Protein AF-A0A7C7BQZ1-F1 (afdb_monomer)

Sequence (131 aa):
MEKDELDTTLDTLEQEVMDELENPYRPYSVIFPYEVRFTIPDDDHNTEITIRTRSEEVRFGRNQKDILLQKEIDNRYGRESYSKRILEWVSKRIPNIDPRECDLEYVGTPTVSLMSHKEVKDYIEGCLTDE

Solvent-accessible surface area (backbone atoms only — not comparable to full-atom values): 8187 Å² total; per-residue (Å²): 105,75,66,58,52,50,51,53,52,50,54,51,52,51,49,53,52,50,52,44,70,74,48,59,60,42,82,40,85,47,75,47,77,46,77,50,75,53,55,44,70,94,60,78,49,70,51,75,49,76,48,77,50,70,50,75,46,83,45,72,28,73,45,73,68,52,48,52,54,52,49,52,54,46,60,74,71,34,58,64,61,52,49,50,54,51,50,56,56,47,64,76,42,58,86,73,56,61,75,88,78,58,89,84,77,89,80,83,78,89,86,86,78,90,79,51,76,63,58,52,49,54,52,55,55,54,75,72,49,96,123

pLDDT: mean 90.97, std 8.3, range [50.97, 97.5]

Secondary structure (DSSP, 8-state):
-HHHHHHHHHHHHHHHHHHHHH---EEEEEEEEEEEEEE-GGGTT--EEEEEEEEEEEEEESSHHHHHHHHHHHHHH-HHHHHHHHHHHHHTTGGGS-GGG------S-----PPPHHHHHHHHHHHHS--

Nearest PDB structures (foldseek):
  6f5o-assembly1_B  TM=4.736E-01  e=1.155E+00  Influenza B virus (B/Memphis/13/2003)
  5msg-assembly1_B  TM=4.806E-01  e=1.230E+00  Influenza B virus
  8rn2-assembly1_B  TM=2.564E-01  e=2.982E+00  Influenza B virus (B/Memphis/13/2003)
  6qcw-assembly1_B  TM=3.136E-01  e=4.092E+00  Influenza B virus (B/Memphis/13/2003)
  3otc-assembly1_A-2  TM=2.820E-01  e=2.800E+00  Homo sapiens

Foldseek 3Di:
DVVVVVVVVVVVVVVVVVVCVVPLKDKDKDKDWDWDWDADVVVVSPDIDIDTDIDIDIDIDNDPVRVVVVVVVCVVPVPVVVNVVSCVVCVVCVVVDDCVPDDDDDPDDDDDDDDDPVNVVVVVVVVVDDD

Mean predicted aligned error: 9.36 Å

Structure (mmCIF, N/CA/C/O backbone):
data_AF-A0A7C7BQZ1-F1
#
_entry.id   AF-A0A7C7BQZ1-F1
#
loop_
_atom_site.group_PDB
_atom_site.id
_atom_site.type_symbol
_atom_site.label_atom_id
_atom_site.label_alt_id
_atom_site.label_comp_id
_atom_site.label_asym_id
_atom_site.label_entity_id
_atom_site.label_seq_id
_atom_site.pdbx_PDB_ins_code
_atom_site.Cartn_x
_atom_site.Cartn_y
_atom_site.Cartn_z
_atom_site.occupancy
_atom_site.B_iso_or_equiv
_atom_site.auth_seq_id
_atom_site.auth_comp_id
_atom_site.auth_asym_id
_atom_site.auth_atom_id
_atom_site.pdbx_PDB_model_num
ATOM 1 N N . MET A 1 1 ? -12.776 -10.456 56.713 1.00 59.12 1 MET A N 1
ATOM 2 C CA . MET A 1 1 ? -11.914 -10.969 55.628 1.00 59.12 1 MET A CA 1
ATOM 3 C C . MET A 1 1 ? -12.738 -11.363 54.415 1.00 59.12 1 MET A C 1
ATOM 5 O O . MET A 1 1 ? -12.824 -10.515 53.552 1.00 59.12 1 MET A O 1
ATOM 9 N N . GLU A 1 2 ? -13.432 -12.509 54.349 1.00 60.28 2 GLU A N 1
ATOM 10 C CA . GLU A 1 2 ? -14.239 -12.845 53.143 1.00 60.28 2 GLU A CA 1
ATOM 11 C C . GLU A 1 2 ? -15.355 -11.830 52.838 1.00 60.28 2 GLU A C 1
ATOM 13 O O . GLU A 1 2 ? -15.592 -11.492 51.685 1.00 60.28 2 GLU A O 1
ATOM 18 N N . LYS A 1 3 ? -16.026 -11.306 53.872 1.00 65.75 3 LYS A N 1
ATOM 19 C CA . LYS A 1 3 ? -17.101 -10.319 53.700 1.00 65.75 3 LYS A CA 1
ATOM 20 C C . LYS A 1 3 ? -16.593 -8.962 53.188 1.00 65.75 3 LYS A C 1
ATOM 22 O O . LYS A 1 3 ? -17.267 -8.338 52.384 1.00 65.75 3 LYS A O 1
ATOM 27 N N . ASP A 1 4 ? -15.391 -8.561 53.604 1.00 76.50 4 ASP A N 1
ATOM 28 C CA . ASP A 1 4 ? -14.770 -7.300 53.174 1.00 76.50 4 ASP A CA 1
ATOM 29 C C . ASP A 1 4 ? -14.278 -7.387 51.720 1.00 76.50 4 ASP A C 1
ATOM 31 O O . ASP A 1 4 ? -14.347 -6.409 50.981 1.00 76.50 4 ASP A O 1
ATOM 35 N N . GLU A 1 5 ? -13.811 -8.564 51.288 1.00 80.50 5 GLU A N 1
ATOM 36 C CA . GLU A 1 5 ? -13.452 -8.819 49.888 1.00 80.50 5 GLU A CA 1
ATOM 37 C C . GLU A 1 5 ? -14.689 -8.811 48.982 1.00 80.50 5 GLU A C 1
ATOM 39 O O . GLU A 1 5 ? -14.659 -8.185 47.927 1.00 80.50 5 GLU A O 1
ATOM 44 N N . LEU A 1 6 ? -15.790 -9.437 49.416 1.00 82.19 6 LEU A N 1
ATOM 45 C CA . LEU A 1 6 ? -17.073 -9.417 48.705 1.00 82.19 6 LEU A CA 1
ATOM 46 C C . LEU A 1 6 ? -17.629 -7.995 48.541 1.00 82.19 6 LEU A C 1
ATOM 48 O O . LEU A 1 6 ? -17.989 -7.619 47.425 1.00 82.19 6 LEU A O 1
ATOM 52 N N . ASP A 1 7 ? -17.640 -7.197 49.610 1.00 85.00 7 ASP A N 1
ATOM 53 C CA . ASP A 1 7 ? -18.101 -5.803 49.560 1.00 85.00 7 ASP A CA 1
ATOM 54 C C . ASP A 1 7 ? -17.202 -4.966 48.625 1.00 85.00 7 ASP A C 1
ATOM 56 O O . ASP A 1 7 ? -17.701 -4.258 47.755 1.00 85.00 7 ASP A O 1
ATOM 60 N N . THR A 1 8 ? -15.878 -5.160 48.679 1.00 86.06 8 THR A N 1
ATOM 61 C CA . THR A 1 8 ? -14.932 -4.488 47.763 1.00 86.06 8 THR A CA 1
ATOM 62 C C . THR A 1 8 ? -15.162 -4.880 46.298 1.00 86.06 8 THR A C 1
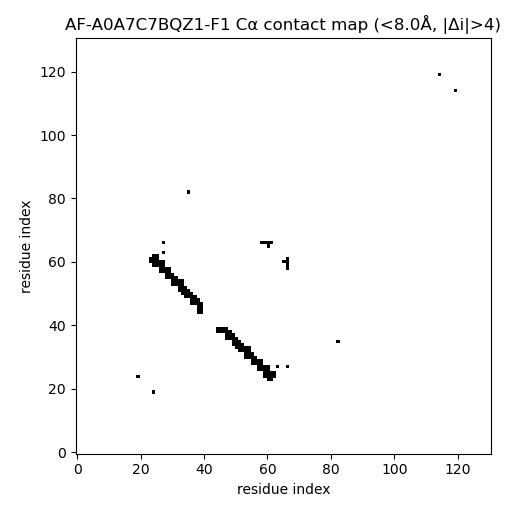ATOM 64 O O . THR A 1 8 ? -15.080 -4.038 45.400 1.00 86.06 8 THR A O 1
ATOM 67 N N . THR A 1 9 ? -15.449 -6.158 46.021 1.00 86.88 9 THR A N 1
ATOM 68 C CA . THR A 1 9 ? -15.759 -6.605 44.654 1.00 86.88 9 THR A CA 1
ATOM 69 C C . THR A 1 9 ? -17.087 -6.050 44.149 1.00 86.88 9 THR A C 1
ATOM 71 O O . THR A 1 9 ? -17.186 -5.735 42.966 1.00 86.88 9 THR A O 1
ATOM 74 N N . LEU A 1 10 ? -18.084 -5.894 45.024 1.00 90.00 10 LEU A N 1
ATOM 75 C CA . LEU A 1 10 ? -19.374 -5.312 44.665 1.00 90.00 10 LEU A CA 1
ATOM 76 C C . LEU A 1 10 ? -19.225 -3.826 44.326 1.00 90.00 10 LEU A C 1
ATOM 78 O O . LEU A 1 10 ? -19.657 -3.421 43.252 1.00 90.00 10 LEU A O 1
ATOM 82 N N . ASP A 1 11 ? -18.526 -3.061 45.167 1.00 88.00 11 ASP A N 1
ATOM 83 C CA . ASP A 1 11 ? -18.248 -1.639 44.929 1.00 88.00 11 ASP A CA 1
ATOM 84 C C . ASP A 1 11 ? -17.486 -1.425 43.606 1.00 88.00 11 ASP A C 1
ATOM 86 O O . ASP A 1 11 ? -17.766 -0.492 42.853 1.00 88.00 11 ASP A O 1
ATOM 90 N N . THR A 1 12 ? -16.548 -2.324 43.283 1.00 86.69 12 THR A N 1
ATOM 91 C CA . THR A 1 12 ? -15.794 -2.282 42.017 1.00 86.69 12 THR A CA 1
ATOM 92 C C . THR A 1 12 ? -16.706 -2.533 40.815 1.00 86.69 12 THR A C 1
ATOM 94 O O . THR A 1 12 ? -16.648 -1.792 39.837 1.00 86.69 12 THR A O 1
ATOM 97 N N . LEU A 1 13 ? -17.581 -3.542 40.889 1.00 87.38 13 LEU A N 1
ATOM 98 C CA . LEU A 1 13 ? -18.539 -3.851 39.823 1.00 87.38 13 LEU A CA 1
ATOM 99 C C . LEU A 1 13 ? -19.573 -2.734 39.644 1.00 87.38 13 LEU A C 1
ATOM 101 O O . LEU A 1 13 ? -19.938 -2.416 38.515 1.00 87.38 13 LEU A O 1
ATOM 105 N N . GLU A 1 14 ? -20.042 -2.122 40.732 1.00 87.12 14 GLU A N 1
ATOM 106 C CA . GLU A 1 14 ? -20.949 -0.974 40.671 1.00 87.12 14 GLU A CA 1
ATOM 107 C C . GLU A 1 14 ? -20.279 0.221 39.993 1.00 87.12 14 GLU A C 1
ATOM 109 O O . GLU A 1 14 ? -20.882 0.828 39.108 1.00 87.12 14 GLU A O 1
ATOM 114 N N . GLN A 1 15 ? -19.022 0.517 40.336 1.00 84.12 15 GLN A N 1
ATOM 115 C CA . GLN A 1 15 ? -18.268 1.588 39.690 1.00 84.12 15 GLN A CA 1
ATOM 116 C C . GLN A 1 15 ? -18.037 1.304 38.200 1.00 84.12 15 GLN A C 1
ATOM 118 O O . GLN A 1 15 ? -18.278 2.184 37.382 1.00 84.12 15 GLN A O 1
ATOM 123 N N . GLU A 1 16 ? -17.661 0.078 37.822 1.00 78.25 16 GLU A N 1
ATOM 124 C CA . GLU A 1 16 ? -17.517 -0.315 36.413 1.00 78.25 16 GLU A CA 1
ATOM 125 C C . GLU A 1 16 ? -18.835 -0.159 35.639 1.00 78.25 16 GLU A C 1
ATOM 127 O O . GLU A 1 16 ? -18.850 0.377 34.530 1.00 78.25 16 GLU A O 1
ATOM 132 N N . VAL A 1 17 ? -19.964 -0.566 36.228 1.00 80.56 17 VAL A N 1
ATOM 133 C CA . VAL A 1 17 ? -21.289 -0.394 35.615 1.00 80.56 17 VAL A CA 1
ATOM 134 C C . VAL A 1 17 ? -21.652 1.089 35.483 1.00 80.56 17 VAL A C 1
ATOM 136 O O . VAL A 1 17 ? -22.201 1.491 34.456 1.00 80.56 17 VAL A O 1
ATOM 139 N N . MET A 1 18 ? -21.343 1.917 36.484 1.00 79.69 18 MET A N 1
ATOM 140 C CA . MET A 1 18 ? -21.585 3.363 36.438 1.00 79.69 18 MET A CA 1
ATOM 141 C C . MET A 1 18 ? -20.705 4.065 35.395 1.00 79.69 18 MET A C 1
ATOM 143 O O . MET A 1 18 ? -21.213 4.900 34.647 1.00 79.69 18 MET A O 1
ATOM 147 N N . ASP A 1 19 ? -19.436 3.676 35.277 1.00 77.75 19 ASP A N 1
ATOM 148 C CA . ASP A 1 19 ? -18.499 4.192 34.275 1.00 77.75 19 ASP A CA 1
ATOM 149 C C . ASP A 1 19 ? -18.944 3.807 32.848 1.00 77.75 19 ASP A C 1
ATOM 151 O O . ASP A 1 19 ? -18.886 4.619 31.919 1.00 77.75 19 ASP A O 1
ATOM 155 N N . GLU A 1 20 ? -19.460 2.586 32.658 1.00 74.06 20 GLU A N 1
ATOM 156 C CA . GLU A 1 20 ? -20.042 2.136 31.386 1.00 74.06 20 GLU A CA 1
ATOM 157 C C . GLU A 1 20 ? -21.354 2.855 31.030 1.00 74.06 20 GLU A C 1
ATOM 159 O O . GLU A 1 20 ? -21.644 3.071 29.847 1.00 74.06 20 GLU A O 1
ATOM 164 N N . LEU A 1 21 ? -22.156 3.228 32.033 1.00 77.75 21 LEU A N 1
ATOM 165 C CA . LEU A 1 21 ? -23.350 4.056 31.846 1.00 77.75 21 LEU A CA 1
ATOM 166 C C . LEU A 1 21 ? -22.985 5.507 31.493 1.00 77.75 21 LEU A C 1
ATOM 168 O O . LEU A 1 21 ? -23.709 6.135 30.717 1.00 77.75 21 LEU A O 1
ATOM 172 N N . GLU A 1 22 ? -21.874 6.030 32.021 1.00 85.00 22 GLU A N 1
ATOM 173 C CA . GLU A 1 22 ? -21.378 7.376 31.716 1.00 85.00 22 GLU A CA 1
ATOM 174 C C . GLU A 1 22 ? -20.762 7.455 30.310 1.00 85.00 22 GLU A C 1
ATOM 176 O O . GLU A 1 22 ? -21.049 8.394 29.558 1.00 85.00 22 GLU A O 1
ATOM 181 N N . ASN A 1 23 ? -19.977 6.448 29.906 1.00 86.75 23 ASN A N 1
ATOM 182 C CA . ASN A 1 23 ? -19.394 6.365 28.570 1.00 86.75 23 ASN A CA 1
ATOM 183 C C . ASN A 1 23 ? -19.800 5.077 27.826 1.00 86.75 23 ASN A C 1
ATOM 185 O O . ASN A 1 23 ? -19.137 4.045 27.944 1.00 86.75 23 ASN A O 1
ATOM 189 N N . PRO A 1 24 ? -20.807 5.139 26.937 1.00 88.00 24 PRO A N 1
ATOM 190 C CA . PRO A 1 24 ? -21.314 3.966 26.225 1.00 88.00 24 PRO A CA 1
ATOM 191 C C . PRO A 1 24 ? -20.382 3.439 25.117 1.00 88.00 24 PRO A C 1
ATOM 193 O O . PRO A 1 24 ? -20.794 2.593 24.319 1.00 88.00 24 PRO A O 1
ATOM 196 N N . TYR A 1 25 ? -19.162 3.967 24.975 1.00 92.38 25 TYR A N 1
ATOM 197 C CA . TYR A 1 25 ? -18.259 3.581 23.896 1.00 92.38 25 TYR A CA 1
ATOM 198 C C . TYR A 1 25 ? -17.628 2.217 24.168 1.00 92.38 25 TYR A C 1
ATOM 200 O O . TYR A 1 25 ? -16.994 1.983 25.191 1.00 92.38 25 TY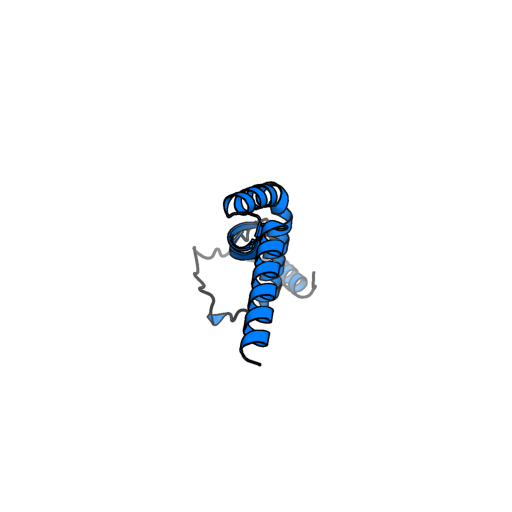R A O 1
ATOM 208 N N . ARG A 1 26 ? -17.738 1.325 23.185 1.00 92.12 26 ARG A N 1
ATOM 209 C CA . ARG A 1 26 ? -17.072 0.022 23.168 1.00 92.12 26 ARG A CA 1
ATOM 210 C C . ARG A 1 26 ? -16.024 -0.018 22.057 1.00 92.12 26 ARG A C 1
ATOM 212 O O . ARG A 1 26 ? -16.214 0.656 21.039 1.00 92.12 26 ARG A O 1
ATOM 219 N N . PRO A 1 27 ? -14.931 -0.778 22.225 1.00 95.62 27 PRO A N 1
ATOM 220 C CA . PRO A 1 27 ? -13.964 -0.997 21.161 1.00 95.62 27 PRO A CA 1
ATOM 221 C C . PRO A 1 27 ? -14.536 -1.928 20.082 1.00 95.62 27 PRO A C 1
ATOM 223 O O . PRO A 1 27 ? -15.188 -2.926 20.379 1.00 95.62 27 PRO A O 1
ATOM 226 N N . TYR A 1 28 ? -14.228 -1.632 18.824 1.00 97.06 28 TYR A N 1
ATOM 227 C CA . TYR A 1 28 ? -14.542 -2.442 17.652 1.00 97.06 28 TYR A CA 1
ATOM 228 C C . TYR A 1 28 ? -13.280 -2.597 16.803 1.00 97.06 28 TYR A C 1
ATOM 230 O O . TYR A 1 28 ? -12.619 -1.601 16.497 1.00 97.06 28 TYR A O 1
ATOM 238 N N . SER A 1 29 ? -12.963 -3.829 16.390 1.00 96.94 29 SER A N 1
ATOM 239 C CA . SER A 1 29 ? -12.006 -4.057 15.299 1.00 96.94 29 SER A CA 1
ATOM 240 C C . SER A 1 29 ? -12.717 -3.800 13.975 1.00 96.94 29 SER A C 1
ATOM 242 O O . SER A 1 29 ? -13.774 -4.374 13.695 1.00 96.94 29 SER A O 1
ATOM 244 N N . VAL A 1 30 ? -12.151 -2.905 13.172 1.00 95.94 30 VAL A N 1
ATOM 245 C CA . VAL A 1 30 ? -12.658 -2.569 11.845 1.00 95.94 30 VAL A CA 1
ATOM 246 C C . VAL A 1 30 ? -11.617 -3.011 10.832 1.00 95.94 30 VAL A C 1
ATOM 248 O O . VAL A 1 30 ? -10.546 -2.416 10.715 1.00 95.94 30 VAL A O 1
ATOM 251 N N . ILE A 1 31 ? -11.949 -4.061 10.086 1.00 95.00 31 ILE A N 1
ATOM 252 C CA . ILE A 1 31 ? -11.141 -4.559 8.975 1.00 95.00 31 ILE A CA 1
ATOM 253 C C . ILE A 1 31 ? -11.793 -4.091 7.683 1.00 95.00 31 ILE A C 1
ATOM 255 O O . ILE A 1 31 ? -12.980 -4.325 7.457 1.00 95.00 31 ILE A O 1
ATOM 259 N N . PHE A 1 32 ? -11.020 -3.442 6.823 1.00 89.88 32 PHE A N 1
ATOM 260 C CA . PHE A 1 32 ? -11.520 -2.909 5.562 1.00 89.88 32 PHE A CA 1
ATOM 261 C C . PHE A 1 32 ? -10.554 -3.250 4.423 1.00 89.88 32 PHE A C 1
ATOM 263 O O . PHE A 1 32 ? -9.358 -2.940 4.509 1.00 89.88 32 PHE A O 1
ATOM 270 N N . PRO A 1 33 ? -11.050 -3.924 3.370 1.00 94.31 33 PRO A N 1
ATOM 271 C CA . PRO A 1 33 ? -10.268 -4.216 2.183 1.00 94.31 33 PRO A CA 1
ATOM 272 C C . PRO A 1 33 ? -10.130 -2.970 1.300 1.00 94.31 33 PRO A C 1
ATOM 274 O O . PRO A 1 33 ? -11.018 -2.119 1.252 1.00 94.31 33 PRO A O 1
ATOM 277 N N . TYR A 1 34 ? -9.022 -2.901 0.573 1.00 88.06 34 TYR A N 1
ATOM 278 C CA . TYR A 1 34 ? -8.711 -1.857 -0.390 1.00 88.06 34 TYR A CA 1
ATOM 279 C C . TYR A 1 34 ? -8.244 -2.459 -1.709 1.00 88.06 34 TYR A C 1
ATOM 281 O O . TYR A 1 34 ? -7.487 -3.431 -1.725 1.00 88.06 34 TYR A O 1
ATOM 289 N N . GLU A 1 35 ? -8.633 -1.808 -2.800 1.00 95.25 35 GLU A N 1
ATOM 290 C CA . GLU A 1 35 ? -7.987 -1.939 -4.099 1.00 95.25 35 GLU A CA 1
ATOM 291 C C . GLU A 1 35 ? -7.495 -0.550 -4.518 1.00 95.25 35 GLU A C 1
ATOM 293 O O . GLU A 1 35 ? -8.272 0.406 -4.554 1.00 95.25 35 GLU A O 1
ATOM 298 N N . VAL A 1 36 ? -6.196 -0.428 -4.784 1.00 94.81 36 VAL A N 1
ATOM 299 C CA . VAL A 1 36 ? -5.585 0.790 -5.330 1.00 94.81 36 VAL A CA 1
ATOM 300 C C . VAL A 1 36 ? -5.001 0.436 -6.688 1.00 94.81 36 VAL A C 1
ATOM 302 O O . VAL A 1 36 ? -4.179 -0.474 -6.780 1.00 94.81 36 VAL A O 1
ATOM 305 N N . ARG A 1 37 ? -5.423 1.155 -7.730 1.00 96.88 37 ARG A N 1
ATOM 306 C CA . ARG A 1 37 ? -4.940 0.986 -9.103 1.00 96.88 37 ARG A CA 1
ATOM 307 C C . ARG A 1 37 ? -4.354 2.294 -9.609 1.00 96.88 37 ARG A C 1
ATOM 309 O O . ARG A 1 37 ? -4.982 3.343 -9.463 1.00 96.88 37 ARG A O 1
ATOM 316 N N . PHE A 1 38 ? -3.157 2.222 -10.170 1.00 95.75 38 PHE A N 1
ATOM 317 C CA . PHE A 1 38 ? -2.448 3.357 -10.749 1.00 95.75 38 PHE A CA 1
ATOM 318 C C . PHE A 1 38 ? -1.407 2.867 -11.756 1.00 95.75 38 PHE A C 1
ATOM 320 O O . PHE A 1 38 ? -1.139 1.674 -11.875 1.00 95.75 38 PHE A O 1
ATOM 327 N N . THR A 1 39 ? -0.820 3.816 -12.462 1.00 97.50 39 THR A N 1
ATOM 328 C CA . THR A 1 39 ? 0.223 3.621 -13.474 1.00 97.50 39 THR A CA 1
ATOM 329 C C . THR A 1 39 ? 1.428 4.486 -13.125 1.00 97.50 39 THR A C 1
ATOM 331 O O . THR A 1 39 ? 1.234 5.537 -12.504 1.00 97.50 39 THR A O 1
ATOM 334 N N . ILE A 1 40 ? 2.634 4.095 -13.531 1.00 95.38 40 ILE A N 1
ATOM 335 C CA . ILE A 1 40 ? 3.847 4.897 -13.319 1.00 95.38 40 ILE A CA 1
ATOM 336 C C . ILE A 1 40 ? 3.924 5.987 -14.406 1.00 95.38 40 ILE A C 1
ATOM 338 O O . ILE A 1 40 ? 3.942 5.661 -15.582 1.00 95.38 40 ILE A O 1
ATOM 342 N N . PRO A 1 41 ? 3.927 7.290 -14.072 1.00 95.44 41 PRO A N 1
ATOM 343 C CA . PRO A 1 41 ? 3.981 8.331 -15.105 1.00 95.44 41 PRO A CA 1
ATOM 344 C C . PRO A 1 41 ? 5.319 8.374 -15.854 1.00 95.44 41 PRO A C 1
ATOM 346 O O . PRO A 1 41 ? 5.345 8.674 -17.044 1.00 95.44 41 PRO A O 1
ATOM 349 N N . ASP A 1 42 ? 6.414 8.045 -15.165 1.00 94.69 42 ASP A N 1
ATOM 350 C CA . ASP A 1 42 ? 7.784 8.166 -15.683 1.00 94.69 42 ASP A CA 1
ATOM 351 C C . ASP A 1 42 ? 8.110 7.150 -16.795 1.00 94.69 42 ASP A C 1
ATOM 353 O O . ASP A 1 42 ? 9.117 7.299 -17.481 1.00 94.69 42 ASP A O 1
ATOM 357 N N . ASP A 1 43 ? 7.251 6.146 -17.012 1.00 94.94 43 ASP A N 1
ATOM 358 C CA . ASP A 1 43 ? 7.375 5.168 -18.098 1.00 94.94 43 ASP A CA 1
ATOM 359 C C . ASP A 1 43 ? 6.267 5.287 -19.160 1.00 94.94 43 ASP A C 1
ATOM 361 O O . ASP A 1 43 ? 5.924 4.307 -19.817 1.00 94.94 43 ASP A O 1
ATOM 365 N N . ASP A 1 44 ? 5.706 6.493 -19.327 1.00 95.06 44 ASP A N 1
ATOM 366 C CA . ASP A 1 44 ? 4.571 6.772 -20.223 1.00 95.06 44 ASP A CA 1
ATOM 367 C C . ASP A 1 44 ? 3.328 5.935 -19.875 1.00 95.06 44 ASP A C 1
ATOM 369 O O . ASP A 1 44 ? 2.579 5.479 -20.738 1.00 95.06 44 ASP A O 1
ATOM 373 N N . HIS A 1 45 ? 3.105 5.713 -18.574 1.00 94.56 45 HIS A N 1
ATOM 374 C CA . HIS A 1 45 ? 2.001 4.902 -18.062 1.00 94.56 45 HIS A CA 1
ATOM 375 C C . HIS A 1 45 ? 2.020 3.438 -18.548 1.00 94.56 45 HIS A C 1
ATOM 377 O O . HIS A 1 45 ? 0.984 2.767 -18.502 1.00 94.56 45 HIS A O 1
ATOM 383 N N . ASN A 1 46 ? 3.174 2.926 -18.987 1.00 95.62 46 ASN A N 1
ATOM 384 C CA . ASN A 1 46 ? 3.326 1.563 -19.494 1.00 95.62 46 ASN A CA 1
ATOM 385 C C . ASN A 1 46 ? 3.223 0.512 -18.375 1.00 95.62 46 ASN A C 1
ATOM 387 O O . ASN A 1 46 ? 2.690 -0.579 -18.589 1.00 95.62 46 ASN A O 1
ATOM 391 N N . THR A 1 47 ? 3.674 0.839 -17.163 1.00 95.81 47 THR A N 1
ATOM 392 C CA . THR A 1 47 ? 3.520 -0.035 -15.997 1.00 95.81 47 THR A CA 1
ATOM 393 C C . THR A 1 47 ? 2.219 0.271 -15.265 1.00 95.81 47 THR A C 1
ATOM 395 O O . THR A 1 47 ? 2.050 1.352 -14.697 1.00 95.81 47 THR A O 1
ATOM 398 N N . GLU A 1 48 ? 1.320 -0.714 -15.193 1.00 97.19 48 GLU A N 1
ATOM 399 C CA . GLU A 1 48 ? 0.119 -0.679 -14.353 1.00 97.19 48 GLU A CA 1
ATOM 400 C C . GLU A 1 48 ? 0.301 -1.522 -13.086 1.00 97.19 48 GLU A C 1
ATOM 402 O O . GLU A 1 48 ? 0.708 -2.682 -13.135 1.00 97.19 48 GLU A O 1
ATOM 407 N N . ILE A 1 49 ? -0.068 -0.956 -11.936 1.00 96.62 49 ILE A N 1
ATOM 408 C CA . ILE A 1 49 ? -0.006 -1.623 -10.638 1.00 96.62 49 ILE A CA 1
ATOM 409 C C . ILE A 1 49 ? -1.407 -1.664 -10.028 1.00 96.62 49 ILE A C 1
ATOM 411 O O . ILE A 1 49 ? -2.066 -0.636 -9.852 1.00 96.62 49 ILE A O 1
ATOM 415 N N . THR A 1 50 ? -1.844 -2.866 -9.646 1.00 97.50 50 THR A N 1
ATOM 416 C CA . THR A 1 50 ? -3.048 -3.085 -8.833 1.00 97.50 50 THR A CA 1
ATOM 417 C C . THR A 1 50 ? -2.656 -3.696 -7.491 1.00 97.50 50 THR A C 1
ATOM 419 O O . THR A 1 50 ? -2.191 -4.830 -7.427 1.00 97.50 50 THR A O 1
ATOM 422 N N . ILE A 1 51 ? -2.880 -2.960 -6.403 1.00 97.06 51 ILE A N 1
ATOM 423 C CA . ILE A 1 51 ? -2.622 -3.414 -5.033 1.00 97.06 51 ILE A CA 1
ATOM 424 C C . ILE A 1 51 ? -3.953 -3.803 -4.395 1.00 97.06 51 ILE A C 1
ATOM 426 O O . ILE A 1 51 ? -4.798 -2.942 -4.149 1.00 97.06 51 ILE A O 1
ATOM 430 N N . ARG A 1 52 ? -4.114 -5.088 -4.066 1.00 97.19 52 ARG A N 1
ATOM 431 C CA . ARG A 1 52 ? -5.222 -5.598 -3.246 1.00 97.19 52 ARG A CA 1
ATOM 432 C C . ARG A 1 52 ? -4.714 -5.886 -1.846 1.00 97.19 52 ARG A C 1
ATOM 434 O O . ARG A 1 52 ? -3.809 -6.692 -1.663 1.00 97.19 52 ARG A O 1
ATOM 441 N N . THR A 1 53 ? -5.272 -5.204 -0.857 1.00 95.75 53 THR A N 1
ATOM 442 C CA . THR A 1 53 ? -4.807 -5.304 0.529 1.00 95.75 53 THR A CA 1
ATOM 443 C C . THR A 1 53 ? -5.952 -5.078 1.510 1.00 95.75 53 THR A C 1
ATOM 445 O O . THR A 1 53 ? -7.092 -4.838 1.118 1.00 95.75 53 THR A O 1
ATOM 448 N N . ARG A 1 54 ? -5.665 -5.158 2.806 1.00 95.19 54 ARG A N 1
ATOM 449 C CA . ARG A 1 54 ? -6.587 -4.777 3.875 1.00 95.19 54 ARG A CA 1
ATOM 450 C C . ARG A 1 54 ? -5.854 -3.978 4.934 1.00 95.19 54 ARG A C 1
ATOM 452 O O . ARG A 1 54 ? -4.646 -4.103 5.112 1.00 95.19 54 ARG A O 1
ATOM 459 N N . SER A 1 55 ? -6.602 -3.174 5.660 1.00 92.75 55 SER A N 1
ATOM 460 C CA . SER A 1 55 ? -6.131 -2.519 6.873 1.00 92.75 55 SER A CA 1
ATOM 461 C C . SER A 1 55 ? -7.047 -2.879 8.032 1.00 92.75 55 SER A C 1
ATOM 463 O O . SER A 1 55 ? -8.215 -3.209 7.833 1.00 92.75 55 SER A O 1
ATOM 465 N N . GLU A 1 56 ? -6.487 -2.819 9.232 1.00 93.94 56 GLU A N 1
ATOM 466 C CA . GLU A 1 56 ? -7.200 -3.009 10.487 1.00 93.94 56 GLU A CA 1
ATOM 467 C C . GLU A 1 56 ? -6.997 -1.766 11.352 1.00 93.94 56 GLU A C 1
ATOM 469 O O . GLU A 1 56 ? -5.906 -1.187 11.380 1.00 93.94 56 GLU A O 1
ATOM 474 N N . GLU A 1 57 ? -8.059 -1.324 12.015 1.00 93.62 57 GLU A N 1
ATOM 475 C CA . GLU A 1 57 ? -8.005 -0.245 12.993 1.00 93.62 57 GLU A CA 1
ATOM 476 C C . GLU A 1 57 ? -8.968 -0.532 14.150 1.00 93.62 57 GLU A C 1
ATOM 478 O O . GLU A 1 57 ? -10.016 -1.154 13.966 1.00 93.62 57 GLU A O 1
ATOM 483 N N . VAL A 1 58 ? -8.618 -0.058 15.344 1.00 96.44 58 VAL A N 1
ATOM 484 C CA . VAL A 1 58 ? -9.518 -0.082 16.499 1.00 96.44 58 VAL A CA 1
ATOM 485 C C . VAL A 1 58 ? -10.301 1.226 16.518 1.00 96.44 58 VAL A C 1
ATOM 487 O O . VAL A 1 58 ? -9.708 2.306 16.461 1.00 96.44 58 VAL A O 1
ATOM 490 N N . ARG A 1 59 ? -11.630 1.142 16.603 1.00 95.44 59 ARG A N 1
ATOM 491 C CA . ARG A 1 59 ? -12.522 2.299 16.768 1.00 95.44 59 ARG A CA 1
ATOM 492 C C . ARG A 1 59 ? -13.375 2.143 18.011 1.00 95.44 59 ARG A C 1
ATOM 494 O O . ARG A 1 59 ? -13.707 1.033 18.404 1.00 95.44 59 ARG A O 1
ATOM 501 N N . PHE A 1 60 ? -13.756 3.267 18.598 1.00 95.62 60 PHE A N 1
ATOM 502 C CA . PHE A 1 60 ? -14.612 3.306 19.774 1.00 95.62 60 PHE A CA 1
ATOM 503 C C . PHE A 1 60 ? -15.933 3.972 19.408 1.00 95.62 60 PHE A C 1
ATOM 505 O O . PHE A 1 60 ? -15.948 5.031 18.781 1.00 95.62 60 PHE A O 1
ATOM 512 N N . GLY A 1 61 ? -17.043 3.340 19.768 1.00 95.19 61 GLY A N 1
ATOM 513 C CA . GLY A 1 61 ? -18.369 3.861 19.457 1.00 95.19 61 GLY A CA 1
ATOM 514 C C . GLY A 1 61 ? -19.455 3.147 20.236 1.00 95.19 61 GLY A C 1
ATOM 515 O O . GLY A 1 61 ? -19.216 2.132 20.884 1.00 95.19 61 GLY A O 1
ATOM 516 N N . ARG A 1 62 ? -20.672 3.679 20.182 1.00 93.88 62 ARG A N 1
ATOM 517 C CA . ARG A 1 62 ? -21.790 3.166 20.993 1.00 93.88 62 ARG A CA 1
ATOM 518 C C . ARG A 1 62 ? -22.302 1.812 20.525 1.00 93.88 62 ARG A C 1
ATOM 520 O O . ARG A 1 62 ? -22.833 1.025 21.296 1.00 93.88 62 ARG A O 1
ATOM 527 N N . ASN A 1 63 ? -22.21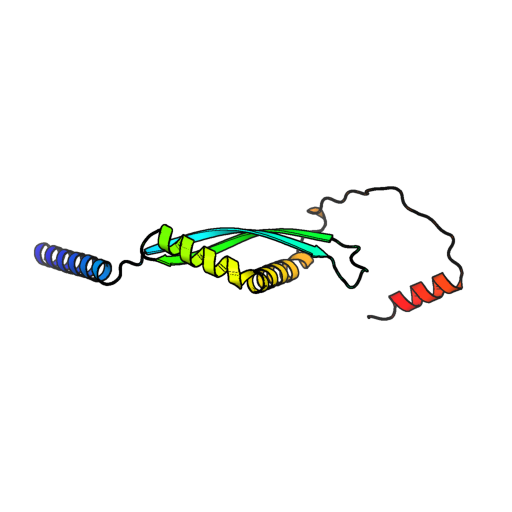1 1.575 19.225 1.00 94.06 63 ASN A N 1
ATOM 528 C CA . ASN A 1 63 ? -22.676 0.370 18.556 1.00 94.06 63 ASN A CA 1
ATOM 529 C C . ASN A 1 63 ? -22.013 0.271 17.178 1.00 94.06 63 ASN A C 1
ATOM 531 O O . ASN A 1 63 ? -21.425 1.233 16.682 1.00 94.06 63 ASN A O 1
ATOM 535 N N . GLN A 1 64 ? -22.168 -0.876 16.520 1.00 95.81 64 GLN A N 1
ATOM 536 C CA . GLN A 1 64 ? -21.623 -1.105 15.182 1.00 95.81 64 GLN A CA 1
ATOM 537 C C . GLN A 1 64 ? -22.110 -0.080 14.142 1.00 95.81 64 GLN A C 1
ATOM 539 O O . GLN A 1 64 ? -21.346 0.309 13.262 1.00 95.81 64 GLN A O 1
ATOM 544 N N . LYS A 1 65 ? -23.362 0.389 14.234 1.00 96.81 65 LYS A N 1
ATOM 545 C CA . LYS A 1 65 ? -23.911 1.379 13.294 1.00 96.81 65 LYS A CA 1
ATOM 546 C C . LYS A 1 65 ? -23.180 2.719 13.398 1.00 96.81 65 LYS A C 1
ATOM 548 O O . LYS A 1 65 ? -22.916 3.332 12.371 1.00 96.81 65 LYS A O 1
ATOM 553 N N . ASP A 1 66 ? -22.827 3.143 14.608 1.00 96.31 66 ASP A N 1
ATOM 554 C CA . ASP A 1 66 ? -22.011 4.337 14.859 1.00 96.31 66 ASP A CA 1
ATOM 555 C C . ASP A 1 66 ? -20.652 4.229 14.147 1.00 96.31 66 ASP A C 1
ATOM 557 O O . ASP A 1 66 ? -20.281 5.094 13.357 1.00 96.31 66 ASP A O 1
ATOM 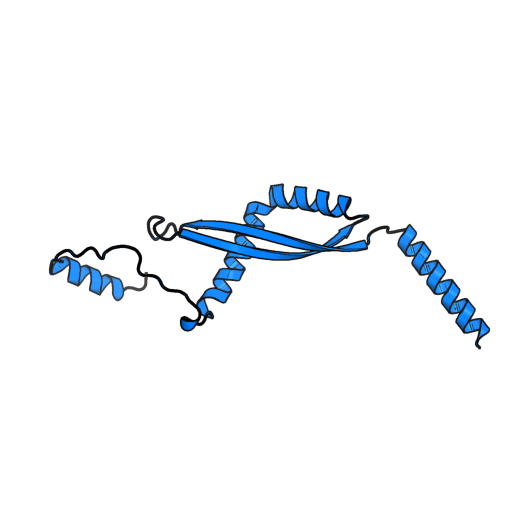561 N N . ILE A 1 67 ? -19.968 3.093 14.321 1.00 97.50 67 ILE A N 1
ATOM 562 C CA . ILE A 1 67 ? -18.677 2.820 13.674 1.00 97.50 67 ILE A CA 1
ATOM 563 C C . ILE A 1 67 ? -18.787 2.833 12.145 1.00 97.50 67 ILE A C 1
ATOM 565 O O . ILE A 1 67 ? -17.936 3.407 11.469 1.00 97.50 67 ILE A O 1
ATOM 569 N N . LEU A 1 68 ? -19.841 2.231 11.588 1.00 96.25 68 LEU A N 1
ATOM 570 C CA . LEU A 1 68 ? -20.064 2.214 10.141 1.00 96.25 68 LEU A CA 1
ATOM 571 C C . LEU A 1 68 ? -20.313 3.620 9.579 1.00 96.25 68 LEU A C 1
ATOM 573 O O . LEU A 1 68 ? -19.769 3.951 8.529 1.00 96.25 68 LEU A O 1
ATOM 577 N N . LEU A 1 69 ? -21.077 4.459 10.286 1.00 96.81 69 LEU A N 1
ATOM 578 C CA . LEU A 1 69 ? -21.311 5.852 9.890 1.00 96.81 69 LEU A CA 1
ATOM 579 C C . LEU A 1 69 ? -20.018 6.677 9.931 1.00 96.81 69 LEU A C 1
ATOM 581 O O . LEU A 1 69 ? -19.746 7.430 8.998 1.00 96.81 69 LEU A O 1
ATOM 585 N N . GLN A 1 70 ? -19.192 6.500 10.967 1.00 95.38 70 GLN A N 1
ATOM 586 C CA . GLN A 1 70 ? -17.863 7.118 11.027 1.00 95.38 70 GLN A CA 1
ATOM 587 C C . GLN A 1 70 ? -16.998 6.671 9.840 1.00 95.38 70 GLN A C 1
ATOM 589 O O . GLN A 1 70 ? -16.394 7.503 9.165 1.00 95.38 70 GLN A O 1
ATOM 594 N N . LYS A 1 71 ? -16.997 5.369 9.522 1.00 94.19 71 LYS A N 1
ATOM 595 C CA . LYS A 1 71 ? -16.214 4.830 8.406 1.00 94.19 71 LYS A CA 1
ATOM 596 C C . LYS A 1 71 ? -16.687 5.338 7.043 1.00 94.19 71 LYS A C 1
ATOM 598 O O . LYS A 1 71 ? -15.866 5.531 6.150 1.00 94.19 71 LYS A O 1
ATOM 603 N N . GLU A 1 72 ? -17.984 5.576 6.864 1.00 93.69 72 GLU A N 1
ATOM 604 C CA . GLU A 1 72 ? -18.519 6.168 5.633 1.00 93.69 72 GLU A CA 1
ATOM 605 C C . GLU A 1 72 ? -17.966 7.583 5.401 1.00 93.69 72 GLU A C 1
ATOM 607 O O . GLU A 1 72 ? -17.565 7.924 4.285 1.00 93.69 72 GLU A O 1
ATOM 612 N N . ILE A 1 73 ? -17.891 8.388 6.465 1.00 94.50 73 ILE A N 1
ATOM 613 C CA . ILE A 1 73 ? -17.287 9.725 6.428 1.00 94.50 73 ILE A CA 1
ATOM 614 C C . ILE A 1 73 ? -15.796 9.609 6.102 1.00 94.50 73 ILE A C 1
ATOM 616 O O . ILE A 1 73 ? -15.319 10.273 5.180 1.00 94.50 73 ILE A O 1
ATOM 620 N N . ASP A 1 74 ? -15.076 8.721 6.787 1.00 92.75 74 ASP A N 1
ATOM 621 C CA . ASP A 1 74 ? -13.653 8.491 6.532 1.00 92.75 74 ASP A CA 1
ATOM 622 C C . ASP A 1 74 ? -13.396 8.084 5.080 1.00 92.75 74 ASP A C 1
ATOM 624 O O . ASP A 1 74 ? -12.483 8.600 4.447 1.00 92.75 74 ASP A O 1
ATOM 628 N N . ASN A 1 75 ? -14.214 7.203 4.505 1.00 90.81 75 ASN A N 1
ATOM 629 C CA . ASN A 1 75 ? -14.060 6.773 3.116 1.00 90.81 75 ASN A CA 1
ATOM 630 C C . ASN A 1 75 ? -14.327 7.911 2.118 1.00 90.81 75 ASN A C 1
ATOM 632 O O . ASN A 1 75 ? -13.701 7.953 1.059 1.00 90.81 75 ASN A O 1
ATOM 636 N N . ARG A 1 76 ? -15.222 8.848 2.455 1.00 91.50 76 ARG A N 1
ATOM 637 C CA . ARG A 1 76 ? -15.535 10.013 1.614 1.00 91.50 76 ARG A CA 1
ATOM 638 C C . ARG A 1 76 ? -14.353 10.971 1.482 1.00 91.50 76 ARG A C 1
ATOM 640 O O . ARG A 1 76 ? -14.157 11.535 0.410 1.00 91.50 76 ARG A O 1
ATOM 647 N N . TYR A 1 77 ? -13.574 11.145 2.548 1.00 92.94 77 TYR A N 1
ATOM 648 C CA . TYR A 1 77 ? -12.476 12.121 2.597 1.00 92.94 77 TYR A CA 1
ATOM 649 C C . TYR A 1 77 ? -11.078 11.487 2.593 1.00 92.94 77 TYR A C 1
ATOM 651 O O . TYR A 1 77 ? -10.088 12.153 2.310 1.00 92.94 77 TYR A O 1
ATOM 659 N N . GLY A 1 78 ? -10.976 10.194 2.885 1.00 90.94 78 GLY A N 1
ATOM 660 C CA . GLY A 1 78 ? -9.719 9.490 3.129 1.00 90.94 78 GLY A CA 1
ATOM 661 C C . GLY A 1 78 ? -9.074 8.882 1.891 1.00 90.94 78 GLY A C 1
ATOM 662 O O . GLY A 1 78 ? -8.056 8.210 2.016 1.00 90.94 78 GLY A O 1
ATOM 663 N N . ARG A 1 79 ? -9.633 9.080 0.688 1.00 91.19 79 ARG A N 1
ATOM 664 C CA . ARG A 1 79 ? -9.110 8.468 -0.547 1.00 91.19 79 ARG A CA 1
ATOM 665 C C . ARG A 1 79 ? -7.606 8.708 -0.713 1.00 91.19 79 ARG A C 1
ATOM 667 O O . ARG A 1 79 ? -6.856 7.760 -0.931 1.00 91.19 79 ARG A O 1
ATOM 674 N N . GLU A 1 80 ? -7.164 9.956 -0.597 1.00 93.62 80 GLU A N 1
ATOM 675 C CA . GLU A 1 80 ? -5.759 10.333 -0.796 1.00 93.62 80 GLU A CA 1
ATOM 676 C C . GLU A 1 80 ? -4.863 9.845 0.346 1.00 93.62 80 GLU A C 1
ATOM 678 O O . GLU A 1 80 ? -3.791 9.294 0.097 1.00 93.62 80 GLU A O 1
ATOM 683 N N . SER A 1 81 ? -5.315 9.977 1.596 1.00 94.06 81 SER A N 1
ATOM 684 C CA . SER A 1 81 ? -4.541 9.557 2.768 1.00 94.06 81 SER A CA 1
ATOM 685 C C . SER A 1 81 ? -4.367 8.038 2.830 1.00 94.06 81 SER A C 1
ATOM 687 O O . SER A 1 81 ? -3.261 7.558 3.088 1.00 94.06 81 SER A O 1
ATOM 689 N N . TYR A 1 82 ? -5.415 7.268 2.525 1.00 93.25 82 TYR A N 1
ATOM 690 C CA . TYR A 1 82 ? -5.330 5.814 2.427 1.00 93.25 82 TYR A CA 1
ATOM 691 C C . TYR A 1 82 ? -4.457 5.378 1.252 1.00 93.25 82 TYR A C 1
ATOM 693 O O . TYR A 1 82 ? -3.608 4.508 1.440 1.00 93.25 82 TYR A O 1
ATOM 701 N N . SER A 1 83 ? -4.593 6.016 0.083 1.00 94.81 83 SER A N 1
ATOM 702 C CA . SER A 1 83 ? -3.730 5.730 -1.073 1.00 94.81 83 SER A CA 1
ATOM 703 C C . SER A 1 83 ? -2.260 5.946 -0.718 1.00 94.81 83 SER A C 1
ATOM 705 O O . SER A 1 83 ? -1.457 5.030 -0.865 1.00 94.81 83 SER A O 1
ATOM 707 N N . LYS A 1 84 ? -1.917 7.106 -0.141 1.00 95.38 84 LYS A N 1
ATOM 708 C CA . LYS A 1 84 ? -0.556 7.409 0.319 1.00 95.38 84 LYS A CA 1
ATOM 709 C C . LYS A 1 84 ? -0.037 6.360 1.304 1.00 95.38 84 LYS A C 1
ATOM 711 O O . LYS A 1 84 ? 1.056 5.839 1.111 1.00 95.38 84 LYS A O 1
ATOM 716 N N . ARG A 1 85 ? -0.825 6.001 2.325 1.00 93.94 85 ARG A N 1
ATOM 717 C CA . ARG A 1 85 ? -0.420 5.004 3.331 1.00 93.94 85 ARG A CA 1
ATOM 718 C C . ARG A 1 85 ? -0.149 3.631 2.714 1.00 93.94 85 ARG A C 1
ATOM 720 O O . ARG A 1 85 ? 0.804 2.966 3.110 1.00 93.94 85 ARG A O 1
ATOM 727 N N . ILE A 1 86 ? -0.982 3.200 1.765 1.00 95.62 86 ILE A N 1
ATOM 728 C CA . ILE A 1 86 ? -0.823 1.918 1.065 1.00 95.62 86 ILE A CA 1
ATOM 729 C C . ILE A 1 86 ? 0.440 1.941 0.201 1.00 95.62 86 ILE A C 1
ATOM 731 O O . ILE A 1 86 ? 1.253 1.023 0.300 1.00 95.62 86 ILE A O 1
ATOM 735 N N . LEU A 1 87 ? 0.641 3.004 -0.581 1.00 95.94 87 LEU A N 1
ATOM 736 C CA . LEU A 1 87 ? 1.825 3.172 -1.427 1.00 95.94 87 LEU A CA 1
ATOM 737 C C . LEU A 1 87 ? 3.114 3.183 -0.600 1.00 95.94 87 LEU A C 1
ATOM 739 O O . LEU A 1 87 ? 4.042 2.441 -0.907 1.00 95.94 87 LEU A O 1
ATOM 743 N N . GLU A 1 88 ? 3.155 3.946 0.495 1.00 96.19 88 GLU A N 1
ATOM 744 C CA . GLU A 1 88 ? 4.301 3.969 1.411 1.00 96.19 88 GLU A CA 1
ATOM 745 C C . GLU A 1 88 ? 4.573 2.594 2.036 1.00 96.19 88 GLU A C 1
ATOM 747 O O . GLU A 1 88 ? 5.729 2.194 2.195 1.00 96.19 88 GLU A O 1
ATOM 752 N N . TRP A 1 89 ? 3.522 1.861 2.415 1.00 95.12 89 TRP A N 1
ATOM 753 C CA . TRP A 1 89 ? 3.658 0.536 3.016 1.00 95.12 89 TRP A CA 1
ATOM 754 C C . TRP A 1 89 ? 4.225 -0.491 2.029 1.00 95.12 89 TRP A C 1
ATOM 756 O O . TRP A 1 89 ? 5.101 -1.268 2.424 1.00 95.12 89 TRP A O 1
ATOM 766 N N . VAL A 1 90 ? 3.745 -0.472 0.779 1.00 95.50 90 VAL A N 1
ATOM 767 C CA . VAL A 1 90 ? 4.198 -1.354 -0.309 1.00 95.50 90 VAL A CA 1
ATOM 768 C C . VAL A 1 90 ? 5.620 -0.996 -0.735 1.00 95.50 90 VAL A C 1
ATOM 770 O O . VAL A 1 90 ? 6.479 -1.873 -0.769 1.00 95.50 90 VAL A O 1
ATOM 773 N N . SER A 1 91 ? 5.901 0.288 -0.969 1.00 95.12 91 SER A N 1
ATOM 774 C CA . SER A 1 91 ? 7.218 0.784 -1.391 1.00 95.12 91 SER A CA 1
ATOM 775 C C . SER A 1 91 ? 8.338 0.345 -0.439 1.00 95.12 91 SER A C 1
ATOM 777 O O . SER A 1 91 ? 9.382 -0.121 -0.882 1.00 95.12 91 SER A O 1
ATOM 779 N N . LYS A 1 92 ? 8.096 0.378 0.878 1.00 97.19 92 LYS A N 1
ATOM 780 C CA . LYS A 1 92 ? 9.069 -0.067 1.894 1.00 97.19 92 LYS A CA 1
ATOM 781 C C . LYS A 1 92 ? 9.314 -1.581 1.920 1.00 97.19 92 LYS A C 1
ATOM 783 O O . LYS A 1 92 ? 10.249 -2.029 2.580 1.00 97.19 92 LYS A O 1
ATOM 788 N N . ARG A 1 93 ? 8.452 -2.381 1.289 1.00 95.62 93 ARG A N 1
ATOM 789 C CA . ARG A 1 93 ? 8.485 -3.852 1.355 1.00 95.62 93 ARG A CA 1
ATOM 790 C C . ARG A 1 93 ? 8.901 -4.505 0.051 1.00 95.62 93 ARG A C 1
ATOM 792 O O . ARG A 1 93 ? 9.584 -5.516 0.133 1.00 95.62 93 ARG A O 1
ATOM 799 N N . ILE A 1 94 ? 8.556 -3.918 -1.098 1.00 95.00 94 ILE A N 1
ATOM 800 C CA . ILE A 1 94 ? 8.918 -4.442 -2.425 1.00 95.00 94 ILE A CA 1
ATOM 801 C C . ILE A 1 94 ? 10.398 -4.856 -2.516 1.00 95.00 94 ILE A C 1
ATOM 803 O O . ILE A 1 94 ? 10.642 -5.990 -2.916 1.00 95.00 94 ILE A O 1
ATOM 807 N N . PRO A 1 95 ? 11.384 -4.041 -2.083 1.00 95.50 95 PRO A N 1
ATOM 808 C CA . PRO A 1 95 ? 12.799 -4.409 -2.207 1.00 95.50 95 PRO A CA 1
ATOM 809 C C . PRO A 1 95 ? 13.217 -5.653 -1.412 1.00 95.50 95 PRO A C 1
ATOM 811 O O . PRO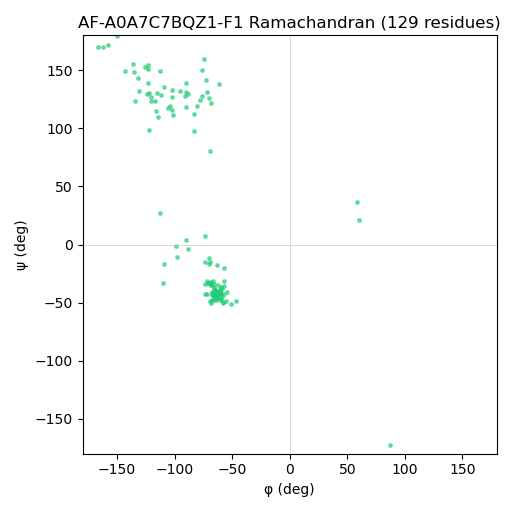 A 1 95 ? 14.278 -6.211 -1.667 1.00 95.50 95 PRO A O 1
ATOM 814 N N . ASN A 1 96 ? 12.411 -6.065 -0.429 1.00 96.06 96 ASN A N 1
ATOM 815 C CA . ASN A 1 96 ? 12.688 -7.211 0.434 1.00 96.06 96 ASN A CA 1
ATOM 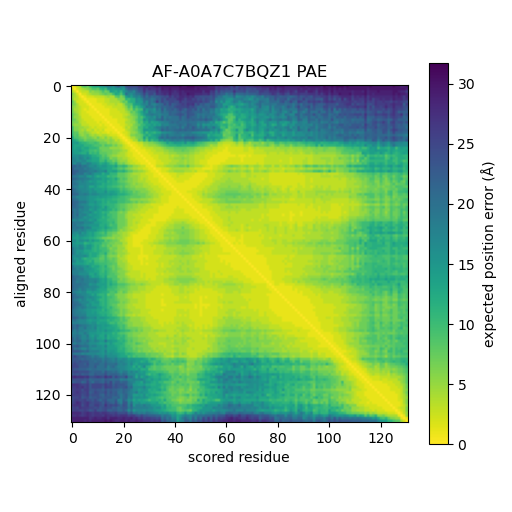816 C C . ASN A 1 96 ? 11.942 -8.480 -0.004 1.00 96.06 96 ASN A C 1
ATOM 818 O O . ASN A 1 96 ? 12.068 -9.504 0.664 1.00 96.06 96 ASN A O 1
ATOM 822 N N . ILE A 1 97 ? 11.134 -8.414 -1.069 1.00 95.25 97 ILE A N 1
ATOM 823 C CA . ILE A 1 97 ? 10.448 -9.587 -1.616 1.00 95.25 97 ILE A CA 1
ATOM 824 C C . ILE A 1 97 ? 11.485 -10.468 -2.311 1.00 95.25 97 ILE A C 1
ATOM 826 O O . ILE A 1 97 ? 12.291 -9.984 -3.105 1.00 95.25 97 ILE A O 1
ATOM 830 N N . ASP A 1 98 ? 11.464 -11.763 -2.009 1.00 96.69 98 ASP A N 1
ATOM 831 C CA . ASP A 1 98 ? 12.306 -12.738 -2.688 1.00 96.69 98 ASP A CA 1
ATOM 832 C C . ASP A 1 98 ? 11.833 -12.890 -4.144 1.00 96.69 98 ASP A C 1
ATOM 834 O O . ASP A 1 98 ? 10.685 -13.281 -4.361 1.00 96.69 98 ASP A O 1
ATOM 838 N N . PRO A 1 99 ? 12.681 -12.641 -5.161 1.00 95.06 99 PRO A N 1
ATOM 839 C CA . PRO A 1 99 ? 12.287 -12.795 -6.561 1.00 95.06 99 PRO A CA 1
ATOM 840 C C . PRO A 1 9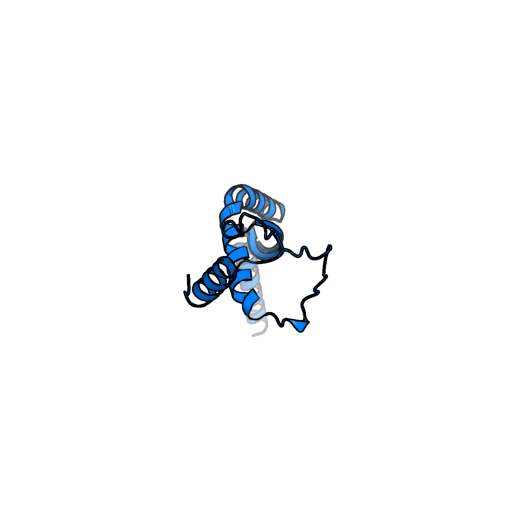9 ? 11.782 -14.199 -6.920 1.00 95.06 99 PRO A C 1
ATOM 842 O O . PRO A 1 99 ? 11.099 -14.361 -7.926 1.00 95.06 99 PRO A O 1
ATOM 845 N N . ARG A 1 100 ? 12.107 -15.221 -6.116 1.00 96.25 100 ARG A N 1
ATOM 846 C CA . ARG A 1 100 ? 11.615 -16.599 -6.287 1.00 96.25 100 ARG A CA 1
ATOM 847 C C . ARG A 1 100 ? 10.148 -16.777 -5.889 1.00 96.25 100 ARG A C 1
ATOM 849 O O . ARG A 1 100 ? 9.570 -17.803 -6.226 1.00 96.25 100 ARG A O 1
ATOM 856 N N . GLU A 1 101 ? 9.569 -15.820 -5.168 1.00 95.44 101 GLU A N 1
ATOM 857 C CA . GLU A 1 101 ? 8.140 -15.786 -4.828 1.00 95.44 101 GLU A CA 1
ATOM 858 C C . GLU A 1 101 ? 7.301 -15.080 -5.906 1.00 95.44 101 GLU A C 1
ATOM 860 O O . GLU A 1 101 ? 6.077 -15.032 -5.799 1.00 95.44 101 GLU A O 1
ATOM 865 N N . CYS A 1 102 ? 7.940 -14.529 -6.943 1.00 94.56 102 CYS A N 1
ATOM 866 C CA . CYS A 1 102 ? 7.257 -13.873 -8.050 1.00 94.56 102 CYS A CA 1
ATOM 867 C C . CYS A 1 102 ? 6.902 -14.875 -9.156 1.00 94.56 102 CYS A C 1
ATOM 869 O O . CYS A 1 102 ? 7.773 -15.568 -9.683 1.00 94.56 102 CYS A O 1
ATOM 871 N N . ASP A 1 103 ? 5.643 -14.858 -9.585 1.00 94.69 103 ASP A N 1
ATOM 872 C CA . ASP A 1 103 ? 5.207 -15.528 -10.808 1.00 94.69 103 ASP A CA 1
ATOM 873 C C . ASP A 1 103 ? 5.486 -14.616 -12.015 1.00 94.69 103 ASP A C 1
ATOM 875 O O . ASP A 1 103 ? 4.885 -13.549 -12.157 1.00 94.69 103 ASP A O 1
ATOM 879 N N . LEU A 1 104 ? 6.423 -15.018 -12.881 1.00 93.50 104 LEU A N 1
ATOM 880 C CA . LEU A 1 104 ? 6.754 -14.304 -14.117 1.00 93.50 104 LEU A CA 1
ATOM 881 C C . LEU A 1 104 ? 6.204 -15.056 -15.331 1.00 93.50 104 LEU A C 1
ATOM 883 O O . LEU A 1 104 ? 6.658 -16.155 -15.650 1.00 93.50 104 LEU A O 1
ATOM 887 N N . GLU A 1 105 ? 5.288 -14.419 -16.056 1.00 94.62 105 GLU A N 1
ATOM 888 C CA . GLU A 1 105 ? 4.775 -14.907 -17.336 1.00 94.62 105 GLU A CA 1
ATOM 889 C C . GLU A 1 105 ? 5.238 -14.000 -18.482 1.00 94.62 105 GLU A C 1
ATOM 891 O O . GLU A 1 105 ? 5.060 -12.781 -18.453 1.00 94.62 105 GLU A O 1
ATOM 896 N N . TYR A 1 106 ? 5.818 -14.596 -19.527 1.00 92.56 106 TYR A N 1
ATOM 897 C CA . TYR A 1 106 ? 6.164 -13.878 -20.752 1.00 92.56 106 TYR A CA 1
ATOM 898 C C . TYR A 1 106 ? 4.934 -13.784 -21.647 1.00 92.56 106 TYR A C 1
ATOM 900 O O . TYR A 1 106 ? 4.591 -14.722 -22.369 1.00 92.56 106 TYR A O 1
ATOM 908 N N . VAL A 1 107 ? 4.259 -12.644 -21.582 1.00 91.12 107 VAL A N 1
ATOM 909 C CA . VAL A 1 107 ? 3.074 -12.368 -22.392 1.00 91.12 107 VAL A CA 1
ATOM 910 C C . VAL A 1 107 ? 3.467 -11.714 -23.722 1.00 91.12 107 VAL A C 1
ATOM 912 O O . VAL A 1 107 ? 4.224 -10.747 -23.759 1.00 91.12 107 VAL A O 1
ATOM 915 N N . GLY A 1 108 ? 2.941 -12.239 -24.833 1.00 91.25 108 GLY A N 1
ATOM 916 C CA . GLY A 1 108 ? 3.164 -11.699 -26.181 1.00 91.25 108 GLY A CA 1
ATOM 917 C C . GLY A 1 108 ? 4.417 -12.221 -26.897 1.00 91.25 108 GLY A C 1
ATOM 918 O O . GLY A 1 108 ? 5.073 -13.164 -26.461 1.00 91.25 108 GLY A O 1
ATOM 919 N N . THR A 1 109 ? 4.721 -11.629 -28.053 1.00 91.69 109 THR A N 1
ATOM 920 C CA . THR A 1 109 ? 5.910 -11.951 -28.858 1.00 91.69 109 THR A CA 1
ATOM 921 C C . THR A 1 109 ? 6.915 -10.803 -28.801 1.00 91.69 109 THR A C 1
ATOM 923 O O . THR A 1 109 ? 6.504 -9.653 -28.977 1.00 91.69 109 THR A O 1
ATOM 926 N N . PRO A 1 110 ? 8.221 -11.077 -28.620 1.00 92.19 110 PRO A N 1
ATOM 927 C CA . PRO A 1 110 ? 9.232 -10.031 -28.641 1.00 92.19 110 PRO A CA 1
ATOM 928 C C . PRO A 1 110 ? 9.257 -9.345 -30.009 1.00 92.19 110 PRO A C 1
ATOM 930 O O . PRO A 1 110 ? 9.197 -10.000 -31.051 1.00 92.19 110 PRO A O 1
ATOM 933 N N . THR A 1 111 ? 9.371 -8.020 -30.002 1.00 93.06 111 THR A N 1
ATOM 934 C CA . THR A 1 111 ? 9.601 -7.233 -31.219 1.00 93.06 111 THR A CA 1
ATOM 935 C C . THR A 1 111 ? 11.098 -6.985 -31.358 1.00 93.06 111 THR A C 1
ATOM 937 O O . THR A 1 111 ? 11.750 -6.606 -30.389 1.00 93.06 111 THR A O 1
ATOM 940 N N . VAL A 1 112 ? 11.655 -7.218 -32.549 1.00 92.69 112 VAL A N 1
ATOM 941 C CA . VAL A 1 112 ? 13.091 -7.058 -32.823 1.00 92.69 112 VAL A CA 1
ATOM 942 C C . VAL A 1 112 ? 13.282 -6.086 -33.982 1.00 92.69 112 VAL A C 1
ATOM 944 O O . VAL A 1 112 ? 12.691 -6.261 -35.047 1.00 92.69 112 VAL A O 1
ATOM 947 N N . SER A 1 113 ? 14.139 -5.086 -33.789 1.00 93.25 113 SER A N 1
ATOM 948 C CA . SER A 1 113 ? 14.534 -4.104 -34.803 1.00 93.25 113 SER A CA 1
ATOM 949 C C . SER A 1 113 ? 16.047 -3.888 -34.779 1.00 93.25 113 SER A C 1
ATOM 951 O O . SER A 1 113 ? 16.684 -4.007 -33.734 1.00 93.25 113 SER A O 1
ATOM 953 N N . LEU A 1 114 ? 16.637 -3.581 -35.938 1.00 93.56 114 LEU A N 1
ATOM 954 C CA . LEU A 1 114 ? 18.065 -3.279 -36.043 1.00 93.56 114 LEU A CA 1
ATOM 955 C C . LEU A 1 114 ? 18.363 -1.927 -35.380 1.00 93.56 114 LEU A C 1
ATOM 957 O O . LEU A 1 114 ? 17.765 -0.926 -35.763 1.00 93.56 114 LEU A O 1
ATOM 961 N N . MET A 1 115 ? 19.315 -1.898 -34.444 1.00 94.62 115 MET A N 1
ATOM 962 C CA . MET A 1 115 ? 19.858 -0.655 -33.887 1.00 94.62 115 MET A CA 1
ATOM 963 C C . MET A 1 115 ? 21.058 -0.174 -34.709 1.00 94.62 115 MET A C 1
ATOM 965 O O . MET A 1 115 ? 21.922 -0.957 -35.111 1.00 94.62 115 MET A O 1
ATOM 969 N N . SER A 1 116 ? 21.140 1.129 -34.937 1.00 95.50 116 SER A N 1
ATOM 970 C CA . SER A 1 116 ? 22.309 1.806 -35.489 1.00 95.50 116 SER A CA 1
ATOM 971 C C . SER A 1 116 ? 23.431 1.929 -34.453 1.00 95.50 116 SER A C 1
ATOM 973 O O . SER A 1 116 ? 23.206 1.921 -33.245 1.00 95.50 116 SER A O 1
ATOM 975 N N . HIS A 1 117 ? 24.667 2.127 -34.922 1.00 94.94 117 HIS A N 1
ATOM 976 C CA . HIS A 1 117 ? 25.821 2.362 -34.043 1.00 94.94 117 HIS A CA 1
ATOM 977 C C . HIS A 1 117 ? 25.628 3.569 -33.111 1.00 94.94 117 HIS A C 1
ATOM 979 O O . HIS A 1 117 ? 26.151 3.569 -32.000 1.00 94.94 117 HIS A O 1
ATOM 985 N N . LYS A 1 118 ? 24.887 4.592 -33.563 1.00 94.06 118 LYS A N 1
ATOM 986 C CA . LYS A 1 118 ? 24.565 5.763 -32.746 1.00 94.06 118 LYS A CA 1
ATOM 987 C C . LYS A 1 118 ? 23.612 5.383 -31.611 1.00 94.06 118 LYS A C 1
ATOM 989 O O . LYS A 1 118 ? 23.933 5.660 -30.468 1.00 94.06 118 LYS A O 1
ATOM 994 N N . GLU A 1 119 ? 22.513 4.690 -31.912 1.00 94.06 119 GLU A N 1
ATOM 995 C CA . GLU A 1 119 ? 21.546 4.246 -30.893 1.00 94.06 119 GLU A CA 1
ATOM 996 C C . GLU A 1 119 ? 22.193 3.330 -29.848 1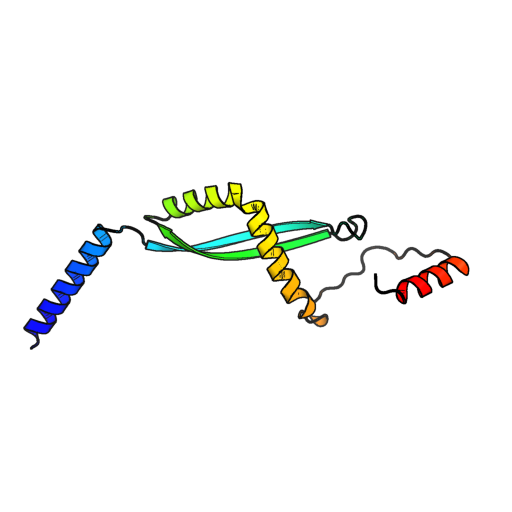.00 94.06 119 GLU A C 1
ATOM 998 O O . GLU A 1 119 ? 21.890 3.435 -28.665 1.00 94.06 119 GLU A O 1
ATOM 1003 N N . VAL A 1 120 ? 23.131 2.470 -30.261 1.00 93.88 120 VAL A N 1
ATOM 1004 C CA . VAL A 1 120 ? 23.912 1.644 -29.326 1.00 93.88 120 VAL A CA 1
ATOM 1005 C C . VAL A 1 120 ? 24.762 2.512 -28.39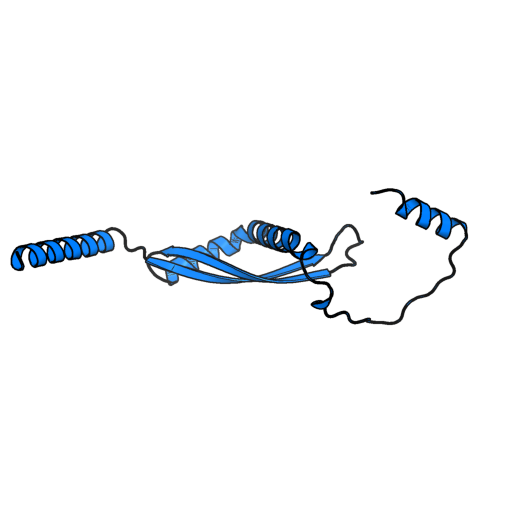7 1.00 93.88 120 VAL A C 1
ATOM 1007 O O . VAL A 1 120 ? 24.807 2.260 -27.195 1.00 93.88 120 VAL A O 1
ATOM 1010 N N . LYS A 1 121 ? 25.439 3.529 -28.938 1.00 92.94 121 LYS A N 1
ATOM 1011 C CA . LYS A 1 121 ? 26.267 4.436 -28.141 1.00 92.94 121 LYS A CA 1
ATOM 1012 C C . LYS A 1 121 ? 25.418 5.251 -27.158 1.00 92.94 121 LYS A C 1
ATOM 1014 O O . LYS A 1 121 ? 25.766 5.294 -25.983 1.00 92.94 121 LYS A O 1
ATOM 1019 N N . ASP A 1 122 ? 24.310 5.820 -27.628 1.00 92.69 122 ASP A N 1
ATOM 1020 C CA . ASP A 1 122 ? 23.386 6.623 -26.820 1.00 92.69 122 ASP A CA 1
ATOM 1021 C C . ASP A 1 122 ? 22.794 5.779 -25.668 1.00 92.69 122 ASP A C 1
ATOM 1023 O O . ASP A 1 122 ? 22.747 6.233 -24.527 1.00 92.69 122 ASP A O 1
ATOM 1027 N N . TYR A 1 123 ? 22.426 4.517 -25.934 1.00 90.44 123 TYR A N 1
ATOM 1028 C CA . TYR A 1 123 ? 21.941 3.586 -24.906 1.00 90.44 123 TYR A CA 1
ATOM 1029 C C . TYR A 1 123 ? 22.998 3.292 -23.829 1.00 90.44 123 TYR A C 1
ATOM 1031 O O . TYR A 1 123 ? 22.701 3.336 -22.638 1.00 90.44 123 TYR A O 1
ATOM 1039 N N . ILE A 1 124 ? 24.244 3.011 -24.234 1.00 91.69 124 ILE A N 1
ATOM 1040 C CA . ILE A 1 124 ? 25.340 2.725 -23.293 1.00 91.69 124 ILE A CA 1
ATOM 1041 C C . ILE A 1 124 ? 25.655 3.950 -22.430 1.00 91.69 124 ILE A C 1
ATOM 1043 O O . ILE A 1 124 ? 25.860 3.797 -21.229 1.00 91.69 124 ILE A O 1
ATOM 1047 N N . GLU A 1 125 ? 25.702 5.147 -23.022 1.00 91.38 125 GLU A N 1
ATOM 1048 C CA . GLU A 1 125 ? 25.935 6.389 -22.276 1.00 91.38 125 GLU A CA 1
ATOM 1049 C C . GLU A 1 125 ? 24.819 6.635 -21.249 1.00 91.38 125 GLU A C 1
ATOM 1051 O O . GLU A 1 125 ? 25.132 6.941 -20.100 1.00 91.38 125 GLU A O 1
ATOM 1056 N N . GLY A 1 126 ? 23.554 6.388 -21.612 1.00 85.56 126 GLY A N 1
ATOM 1057 C CA . GLY A 1 126 ? 22.416 6.491 -20.694 1.00 85.56 126 GLY A CA 1
ATOM 1058 C C . GLY A 1 126 ? 22.474 5.521 -19.508 1.00 85.56 126 GLY A C 1
ATOM 1059 O O . GLY A 1 126 ? 22.101 5.890 -18.403 1.00 85.56 126 GLY A O 1
ATOM 1060 N N . CYS A 1 127 ? 23.005 4.305 -19.684 1.00 84.38 127 CYS A N 1
ATOM 1061 C CA . CYS A 1 127 ? 23.198 3.366 -18.569 1.00 84.38 127 CYS A CA 1
ATOM 1062 C C . CYS A 1 127 ? 24.307 3.781 -17.583 1.00 84.38 127 CYS A C 1
ATOM 1064 O O . CYS A 1 127 ? 24.396 3.201 -16.503 1.00 84.38 127 CYS A O 1
ATOM 1066 N N . LEU A 1 128 ? 25.199 4.698 -17.970 1.00 83.75 128 LEU A N 1
ATOM 1067 C CA . LEU A 1 128 ? 26.330 5.149 -17.148 1.00 83.75 128 LEU A CA 1
ATOM 1068 C C . LEU A 1 128 ? 26.042 6.458 -16.402 1.00 83.75 128 LEU A C 1
ATOM 1070 O O . LEU A 1 128 ? 26.837 6.860 -15.551 1.00 83.75 128 LEU A O 1
ATOM 1074 N N . THR A 1 129 ? 24.944 7.132 -16.733 1.00 78.75 129 THR A N 1
ATOM 1075 C CA . THR A 1 129 ? 24.453 8.316 -16.033 1.00 78.75 129 THR A CA 1
ATOM 1076 C C . THR A 1 129 ? 23.304 7.904 -15.122 1.00 78.75 129 THR A C 1
ATOM 1078 O O . THR A 1 129 ? 22.248 7.522 -15.615 1.00 78.75 129 THR A O 1
ATOM 1081 N N . ASP A 1 130 ? 23.519 7.967 -13.807 1.00 55.38 130 ASP A N 1
ATOM 1082 C CA . ASP A 1 130 ? 22.471 7.778 -12.800 1.00 55.38 130 ASP A CA 1
ATOM 1083 C C . ASP A 1 130 ? 21.498 8.980 -12.841 1.00 55.38 130 ASP A C 1
ATOM 1085 O O . ASP A 1 130 ? 21.649 9.924 -12.061 1.00 55.38 130 ASP A O 1
ATOM 1089 N N . GLU A 1 131 ? 20.550 9.001 -13.780 1.00 50.97 131 GLU A N 1
ATOM 1090 C CA . GLU A 1 131 ? 19.314 9.793 -13.636 1.00 50.97 131 GLU A CA 1
ATOM 1091 C C . GLU A 1 131 ? 18.196 8.935 -13.036 1.00 50.97 131 GLU A C 1
ATOM 1093 O O . GLU A 1 131 ? 17.988 7.796 -13.516 1.00 50.97 131 GLU A O 1
#

Radius of gyration: 28.35 Å; Cα contacts (8 Å, |Δi|>4): 75; chains: 1; bounding box: 50×29×92 Å